Protein AF-A0A1X0RZ68-F1 (afdb_monomer_lite)

Organism: Rhizopus microsporus (NCBI:txid58291)

pLDDT: mean 70.02, std 16.94, range [33.97, 93.88]

Radius of gyration: 28.54 Å; chains: 1; bounding box: 60×45×71 Å

Structure (mmCIF, N/CA/C/O backbone):
data_AF-A0A1X0RZ68-F1
#
_entry.id   AF-A0A1X0RZ68-F1
#
loop_
_atom_site.group_PDB
_atom_site.id
_atom_site.type_symbol
_atom_site.label_atom_id
_atom_site.label_alt_id
_atom_site.label_comp_id
_atom_site.label_asym_id
_atom_site.label_entity_id
_atom_site.label_seq_id
_atom_site.pdbx_PDB_ins_code
_atom_site.Cartn_x
_atom_site.Cartn_y
_atom_site.Cartn_z
_atom_site.occupancy
_atom_site.B_iso_or_equiv
_atom_site.auth_seq_id
_atom_site.auth_comp_id
_atom_site.auth_asym_id
_atom_site.auth_atom_id
_atom_site.pdbx_PDB_model_num
ATOM 1 N N . MET A 1 1 ? -2.485 -10.987 -18.898 1.00 49.09 1 MET A N 1
ATOM 2 C CA . MET A 1 1 ? -2.357 -10.105 -20.076 1.00 49.09 1 MET A CA 1
ATOM 3 C C . MET A 1 1 ? -0.993 -9.450 -19.989 1.00 49.09 1 MET A C 1
ATOM 5 O O . MET A 1 1 ? -0.744 -8.767 -19.007 1.00 49.09 1 MET A O 1
ATOM 9 N N . SER A 1 2 ? -0.094 -9.751 -20.923 1.00 66.06 2 SER A N 1
ATOM 10 C CA . SER A 1 2 ? 1.248 -9.164 -21.013 1.00 66.06 2 SER A CA 1
ATOM 11 C C . SER A 1 2 ? 1.267 -8.207 -22.200 1.00 66.06 2 SER A C 1
ATOM 13 O O . SER A 1 2 ? 0.959 -8.635 -23.306 1.00 66.06 2 SER A O 1
ATOM 15 N N . MET A 1 3 ? 1.594 -6.938 -21.972 1.00 73.88 3 MET A N 1
ATOM 16 C CA . MET A 1 3 ? 1.733 -5.940 -23.034 1.00 73.88 3 MET A CA 1
ATOM 17 C C . MET A 1 3 ? 3.225 -5.812 -23.356 1.00 73.88 3 MET A C 1
ATOM 19 O O . MET A 1 3 ? 4.015 -5.521 -22.456 1.00 73.88 3 MET A O 1
ATOM 23 N N . GLN A 1 4 ? 3.619 -6.113 -24.593 1.00 81.19 4 GLN A N 1
ATOM 24 C CA . GLN A 1 4 ? 5.015 -6.121 -25.032 1.00 81.19 4 GLN A CA 1
ATOM 25 C C . GLN A 1 4 ? 5.180 -5.152 -26.202 1.00 81.19 4 GLN A C 1
ATOM 27 O O . GLN A 1 4 ? 4.423 -5.215 -27.166 1.00 81.19 4 GLN A O 1
ATOM 32 N N . PHE A 1 5 ? 6.166 -4.262 -26.095 1.00 86.25 5 PHE A N 1
ATOM 33 C CA . PHE A 1 5 ? 6.487 -3.275 -27.119 1.00 86.25 5 PHE A CA 1
ATOM 34 C C . PHE A 1 5 ? 7.840 -3.587 -27.761 1.00 86.25 5 PHE A C 1
ATOM 36 O O . PHE A 1 5 ? 8.752 -4.096 -27.102 1.00 86.25 5 PHE A O 1
ATOM 43 N N . PHE A 1 6 ? 7.968 -3.259 -29.039 1.00 87.88 6 PHE A N 1
ATOM 44 C CA . PHE A 1 6 ? 9.138 -3.501 -29.870 1.00 87.88 6 PHE A CA 1
ATOM 45 C C . PHE A 1 6 ? 9.565 -2.205 -30.546 1.00 87.88 6 PHE A C 1
ATOM 47 O O . PHE A 1 6 ? 8.741 -1.339 -30.812 1.00 87.88 6 PHE A O 1
ATOM 54 N N . TYR A 1 7 ? 10.852 -2.086 -30.853 1.00 85.62 7 TYR A N 1
ATOM 55 C CA . TYR A 1 7 ? 11.325 -1.016 -31.719 1.00 85.62 7 TYR A CA 1
ATOM 56 C C . TYR A 1 7 ? 11.129 -1.440 -33.169 1.00 85.62 7 TYR A C 1
ATOM 58 O O . TYR A 1 7 ? 11.645 -2.485 -33.584 1.00 85.62 7 TYR A O 1
ATOM 66 N N . ASP A 1 8 ? 10.407 -0.637 -33.943 1.00 79.50 8 ASP A N 1
ATOM 67 C CA . ASP A 1 8 ? 10.471 -0.743 -35.387 1.00 79.50 8 ASP A CA 1
ATOM 68 C C . ASP A 1 8 ? 11.904 -0.396 -35.841 1.00 79.50 8 ASP A C 1
ATOM 70 O O . ASP A 1 8 ? 12.671 0.287 -35.154 1.00 79.50 8 ASP A O 1
ATOM 74 N N . GLY A 1 9 ? 12.326 -0.898 -37.001 1.00 79.62 9 GLY A N 1
ATOM 75 C CA . GLY A 1 9 ? 13.672 -0.631 -37.528 1.00 79.62 9 GLY A CA 1
ATOM 76 C C . GLY A 1 9 ? 13.948 0.849 -37.846 1.00 79.62 9 GLY A C 1
ATOM 77 O O . GLY A 1 9 ? 15.012 1.159 -38.379 1.00 79.62 9 GLY A O 1
ATOM 78 N N . GLN A 1 10 ? 12.995 1.742 -37.567 1.00 82.62 10 GLN A N 1
ATOM 79 C CA . GLN A 1 10 ? 13.050 3.186 -37.769 1.00 82.62 10 GLN A CA 1
ATOM 80 C C . GLN A 1 10 ? 13.166 3.946 -36.432 1.00 82.62 10 GLN A C 1
ATOM 82 O O . GLN A 1 10 ? 13.433 5.146 -36.450 1.00 82.62 10 GLN A O 1
ATOM 87 N N . GLY A 1 11 ? 13.075 3.248 -35.293 1.00 80.81 11 GLY A N 1
ATOM 88 C CA . GLY A 1 11 ? 13.259 3.791 -33.948 1.00 80.81 11 GLY A CA 1
ATOM 89 C C . GLY A 1 11 ? 11.966 4.100 -33.186 1.00 80.81 11 GLY A C 1
ATOM 90 O O . GLY A 1 11 ? 12.060 4.581 -32.056 1.00 80.81 11 GLY A O 1
ATOM 91 N N . HIS A 1 12 ? 10.790 3.816 -33.746 1.00 83.94 12 HIS A N 1
ATOM 92 C CA . HIS A 1 12 ? 9.503 3.975 -33.064 1.00 83.94 12 HIS A CA 1
ATOM 93 C C . HIS A 1 12 ? 9.198 2.750 -32.206 1.00 83.94 12 HIS A C 1
ATOM 95 O O . HIS A 1 12 ? 9.497 1.617 -32.580 1.00 83.94 12 HIS A O 1
ATOM 101 N N . VAL A 1 13 ? 8.599 2.972 -31.039 1.00 84.81 13 VAL A N 1
ATOM 102 C CA . VAL A 1 13 ? 8.138 1.892 -30.163 1.00 84.81 13 VAL A CA 1
ATOM 103 C C . VAL A 1 13 ? 6.713 1.533 -30.570 1.00 84.81 13 VAL A C 1
ATOM 105 O O . VAL A 1 13 ? 5.861 2.409 -30.602 1.00 84.81 13 VAL A O 1
ATOM 108 N N . VAL A 1 14 ? 6.444 0.265 -30.873 1.00 88.75 14 VAL A N 1
ATOM 109 C CA . VAL A 1 14 ? 5.135 -0.232 -31.326 1.00 88.75 14 VAL A CA 1
ATOM 110 C C . VAL A 1 14 ? 4.758 -1.531 -30.614 1.00 88.75 14 VAL A C 1
ATOM 112 O O . VAL A 1 14 ? 5.632 -2.286 -30.187 1.00 88.75 14 VAL A O 1
ATOM 115 N N . ASP A 1 15 ? 3.465 -1.802 -30.454 1.00 87.12 15 ASP A N 1
ATOM 116 C CA . ASP A 1 15 ? 2.969 -3.082 -29.933 1.00 87.12 15 ASP A CA 1
ATOM 117 C C . ASP A 1 15 ? 2.944 -4.197 -31.005 1.00 87.12 15 ASP A C 1
ATOM 119 O O . ASP A 1 15 ? 3.391 -4.013 -32.141 1.00 87.12 15 ASP A O 1
ATOM 123 N N . GLU A 1 16 ? 2.429 -5.383 -30.655 1.00 85.69 16 GLU A N 1
ATOM 124 C CA . GLU A 1 16 ? 2.299 -6.520 -31.587 1.00 85.69 16 GLU A CA 1
ATOM 125 C C . GLU A 1 16 ? 1.396 -6.225 -32.800 1.00 85.69 16 GLU A C 1
ATOM 127 O O . GLU A 1 16 ? 1.517 -6.865 -33.848 1.00 85.69 16 GLU A O 1
ATOM 132 N N . ASN A 1 17 ? 0.506 -5.241 -32.673 1.00 85.75 17 ASN A N 1
ATOM 133 C CA . ASN A 1 17 ? -0.405 -4.776 -33.707 1.00 85.75 17 ASN A CA 1
ATOM 134 C C . ASN A 1 17 ? 0.172 -3.593 -34.506 1.00 85.75 17 ASN A C 1
ATOM 136 O O . ASN A 1 17 ? -0.497 -3.107 -35.421 1.00 85.75 17 ASN A O 1
ATOM 140 N N . GLY A 1 18 ? 1.396 -3.149 -34.200 1.00 82.06 18 GLY A N 1
ATOM 141 C CA . GLY A 1 18 ? 2.036 -2.000 -34.841 1.00 82.06 18 GLY A CA 1
ATOM 142 C C . GLY A 1 18 ? 1.491 -0.653 -34.363 1.00 82.06 18 GLY A C 1
ATOM 143 O O . GLY A 1 18 ? 1.671 0.350 -35.051 1.00 82.06 18 GLY A O 1
ATOM 144 N N . VAL A 1 19 ? 0.792 -0.625 -33.227 1.00 83.94 19 VAL A N 1
ATOM 145 C CA . VAL A 1 19 ? 0.231 0.593 -32.643 1.00 83.94 19 VAL A CA 1
ATOM 146 C C . VAL A 1 19 ? 1.264 1.209 -31.708 1.00 83.94 19 VAL A C 1
ATOM 148 O O . VAL A 1 19 ? 1.821 0.538 -30.837 1.00 83.94 19 VAL A O 1
ATOM 151 N N . GLU A 1 20 ? 1.531 2.497 -31.898 1.00 83.81 20 GLU A N 1
ATOM 152 C CA . GLU A 1 20 ? 2.402 3.255 -31.005 1.00 83.81 20 GLU A CA 1
ATOM 153 C C . GLU A 1 20 ? 1.758 3.390 -29.613 1.00 83.81 20 GLU A C 1
ATOM 155 O O . GLU A 1 20 ? 0.537 3.557 -29.500 1.00 83.81 20 GLU A O 1
ATOM 160 N N . PRO A 1 21 ? 2.547 3.302 -28.529 1.00 83.69 21 PRO A N 1
ATOM 161 C CA . PRO A 1 21 ? 2.040 3.495 -27.183 1.00 83.69 21 PRO A CA 1
ATOM 162 C C . PRO A 1 21 ? 1.501 4.917 -27.022 1.00 83.69 21 PRO A C 1
ATOM 164 O O . PRO A 1 21 ? 1.991 5.865 -27.628 1.00 83.69 21 PRO A O 1
ATOM 167 N N . MET A 1 22 ? 0.499 5.072 -26.160 1.00 82.25 22 MET A N 1
ATOM 168 C CA . MET A 1 22 ? -0.047 6.391 -25.859 1.00 82.25 22 MET A CA 1
ATOM 169 C C . MET A 1 22 ? 0.994 7.248 -25.130 1.00 82.25 22 MET A C 1
ATOM 171 O O . MET A 1 22 ? 1.620 6.779 -24.176 1.00 82.25 22 MET A O 1
ATOM 175 N N . ASP A 1 23 ? 1.139 8.504 -25.553 1.00 78.88 23 ASP A N 1
ATOM 176 C CA . ASP A 1 23 ? 2.033 9.461 -24.906 1.00 78.88 23 ASP A CA 1
ATOM 177 C C . ASP A 1 23 ? 1.661 9.647 -23.430 1.00 78.88 23 ASP A C 1
ATOM 179 O O . ASP A 1 23 ? 0.511 9.929 -23.075 1.00 78.88 23 ASP A O 1
ATOM 183 N N . LEU A 1 24 ? 2.654 9.503 -22.550 1.00 75.62 24 LEU A N 1
ATOM 184 C CA . LEU A 1 24 ? 2.498 9.808 -21.135 1.00 75.62 24 LEU A CA 1
ATOM 185 C C . LEU A 1 24 ? 2.539 11.328 -20.954 1.00 75.62 24 LEU A C 1
ATOM 187 O O . LEU A 1 24 ? 3.611 11.925 -20.860 1.00 75.62 24 LEU A O 1
ATOM 191 N N . VAL A 1 25 ? 1.368 11.954 -20.880 1.00 79.31 25 VAL A N 1
ATOM 192 C CA . VAL A 1 25 ? 1.262 13.354 -20.464 1.00 79.31 25 VAL A CA 1
ATOM 193 C C . VAL A 1 25 ? 1.412 13.399 -18.946 1.00 79.31 25 VAL A C 1
ATOM 195 O O . VAL A 1 25 ? 0.560 12.901 -18.211 1.00 79.31 25 VAL A O 1
ATOM 198 N N . VAL A 1 26 ? 2.528 13.953 -18.476 1.00 77.00 26 VAL A N 1
ATOM 199 C CA . VAL A 1 26 ? 2.704 14.264 -17.056 1.00 77.00 26 VAL A CA 1
ATOM 200 C C . VAL A 1 26 ? 1.807 15.453 -16.745 1.00 77.00 26 VAL A C 1
ATOM 202 O O . VAL A 1 26 ? 1.890 16.479 -17.413 1.00 77.00 26 VAL A O 1
ATOM 205 N N . ASP A 1 27 ? 0.942 15.299 -15.748 1.00 77.62 27 ASP A N 1
ATOM 206 C CA . ASP A 1 27 ? 0.156 16.411 -15.236 1.00 77.62 27 ASP A CA 1
ATOM 207 C C . ASP A 1 27 ? 1.103 17.419 -14.566 1.00 77.62 27 ASP A C 1
ATOM 209 O O . ASP A 1 27 ? 1.727 17.127 -13.543 1.00 77.62 27 ASP A O 1
ATOM 213 N N . GLU A 1 28 ? 1.277 18.579 -15.201 1.00 71.38 28 GLU A N 1
ATOM 214 C CA . GLU A 1 28 ? 2.073 19.692 -14.675 1.00 71.38 28 GLU A CA 1
ATOM 215 C C . GLU A 1 28 ? 1.315 20.468 -13.584 1.00 71.38 28 GLU A C 1
ATOM 217 O O . GLU A 1 28 ? 1.880 21.375 -12.961 1.00 71.38 28 GLU A O 1
ATOM 222 N N . GLU A 1 29 ? 0.041 20.138 -13.334 1.00 75.06 29 GLU A N 1
ATOM 223 C CA . GLU A 1 29 ? -0.758 20.767 -12.294 1.00 75.06 29 GLU A CA 1
ATOM 224 C C . GLU A 1 29 ? -0.217 20.359 -10.911 1.00 75.06 29 GLU A C 1
ATOM 226 O O . GLU A 1 29 ? -0.350 19.232 -10.429 1.00 75.06 29 GLU A O 1
ATOM 231 N N . LEU A 1 30 ? 0.473 21.303 -10.264 1.00 67.25 30 LEU A N 1
ATOM 232 C CA . LEU A 1 30 ? 1.073 21.134 -8.944 1.00 67.25 30 LEU A CA 1
ATOM 233 C C . LEU A 1 30 ? -0.020 21.068 -7.868 1.00 67.25 30 LEU A C 1
ATOM 235 O O . LEU A 1 30 ? -0.243 22.032 -7.132 1.00 67.25 30 LEU A O 1
ATOM 239 N N . PHE A 1 31 ? -0.691 19.926 -7.730 1.00 70.19 31 PHE A N 1
ATOM 240 C CA . PHE A 1 31 ? -1.488 19.651 -6.538 1.00 70.19 31 PHE A CA 1
ATOM 241 C C . PHE A 1 31 ? -0.540 19.521 -5.343 1.00 70.19 31 PHE A C 1
ATOM 243 O O . PHE A 1 31 ? 0.051 18.468 -5.091 1.00 70.19 31 PHE A O 1
ATOM 250 N N . ALA A 1 32 ? -0.362 20.618 -4.607 1.00 73.50 32 ALA A N 1
ATOM 251 C CA . ALA A 1 32 ? 0.393 20.614 -3.366 1.00 73.50 32 ALA A CA 1
ATOM 252 C C . ALA A 1 32 ? -0.308 19.679 -2.370 1.00 73.50 32 ALA A C 1
ATOM 254 O O . ALA A 1 32 ? -1.387 19.978 -1.859 1.00 73.50 32 ALA A O 1
ATOM 255 N N . ILE A 1 33 ? 0.297 18.520 -2.104 1.00 71.75 33 ILE A N 1
ATOM 256 C CA . ILE A 1 33 ? -0.180 17.612 -1.063 1.00 71.75 33 ILE A CA 1
ATOM 257 C C . ILE A 1 33 ? 0.158 18.257 0.283 1.00 71.75 33 ILE A C 1
ATOM 259 O O . ILE A 1 33 ? 1.283 18.161 0.777 1.00 71.75 33 ILE A O 1
ATOM 263 N N . GLU A 1 34 ? -0.814 18.944 0.875 1.00 77.31 34 GLU A N 1
ATOM 264 C CA . GLU A 1 34 ? -0.670 19.510 2.211 1.00 77.31 34 GLU A CA 1
ATOM 265 C C . GLU A 1 34 ? -0.778 18.412 3.277 1.00 77.31 34 GLU A C 1
ATOM 267 O O . GLU A 1 34 ? -1.692 17.583 3.286 1.00 77.31 34 GLU A O 1
ATOM 272 N N . THR A 1 35 ? 0.165 18.402 4.220 1.00 80.25 35 THR A N 1
ATOM 273 C CA . THR A 1 35 ? 0.097 17.505 5.378 1.00 80.25 35 THR A CA 1
ATOM 274 C C . THR A 1 35 ? -0.854 18.098 6.416 1.00 80.25 35 THR A C 1
ATOM 276 O O . THR A 1 35 ? -0.500 19.040 7.117 1.00 80.25 35 THR A O 1
ATOM 279 N N . ILE A 1 36 ? -2.053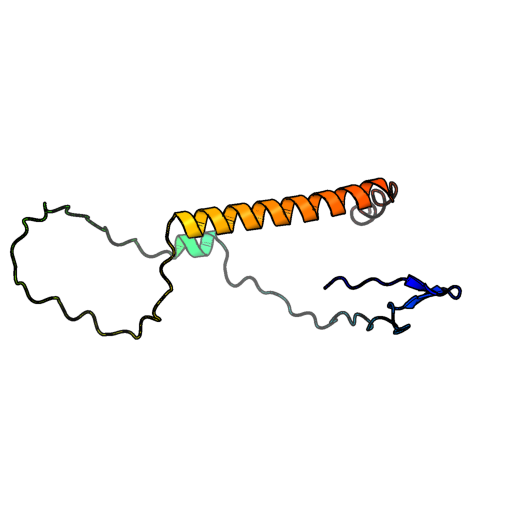 17.525 6.537 1.00 79.88 36 ILE A N 1
ATOM 280 C CA . ILE A 1 36 ? -3.124 18.022 7.423 1.00 79.88 36 ILE A CA 1
ATOM 281 C C . ILE A 1 36 ? -2.758 17.885 8.918 1.00 79.88 36 ILE A C 1
ATOM 283 O O . ILE A 1 36 ? -3.193 18.688 9.740 1.00 79.88 36 ILE A O 1
ATOM 287 N N . SER A 1 37 ? -1.962 16.875 9.300 1.00 83.00 37 SER A N 1
ATOM 288 C CA . SER A 1 37 ? -1.422 16.739 10.665 1.00 83.00 37 SER A CA 1
ATOM 289 C C . SER A 1 37 ? -0.237 15.773 10.740 1.00 83.00 37 SER A C 1
ATOM 291 O O . SER A 1 37 ? -0.110 14.858 9.924 1.00 83.00 37 SER A O 1
ATOM 293 N N . SER A 1 38 ? 0.623 15.948 11.745 1.00 87.69 38 SER A N 1
ATOM 294 C CA . SER A 1 38 ? 1.725 15.023 12.028 1.00 87.69 38 SER A CA 1
ATOM 295 C C . SER A 1 38 ? 1.309 13.884 12.971 1.00 87.69 38 SER A C 1
ATOM 297 O O . SER A 1 38 ? 0.364 13.991 13.758 1.00 87.69 38 SER A O 1
ATOM 299 N N . ARG A 1 39 ? 2.079 12.785 12.968 1.00 88.75 39 ARG A N 1
ATOM 300 C CA . ARG A 1 39 ? 1.883 11.654 13.897 1.00 88.75 39 ARG A CA 1
ATOM 301 C C . ARG A 1 39 ? 1.869 12.098 15.364 1.00 88.75 39 ARG A C 1
ATOM 303 O O . ARG A 1 39 ? 1.109 11.551 16.157 1.00 88.75 39 ARG A O 1
ATOM 310 N N . THR A 1 40 ? 2.700 13.073 15.728 1.00 89.81 40 THR A N 1
ATOM 311 C CA . THR A 1 40 ? 2.775 13.600 17.096 1.00 89.81 40 THR A CA 1
ATOM 312 C C . THR A 1 40 ? 1.528 14.401 17.461 1.00 89.81 40 THR A C 1
ATOM 314 O O . THR A 1 40 ? 0.989 14.199 18.547 1.00 89.81 40 THR A O 1
ATOM 317 N N . GLN A 1 41 ? 1.013 15.232 16.549 1.00 89.00 41 GLN A N 1
ATOM 318 C CA . GLN A 1 41 ? -0.248 15.958 16.744 1.00 89.00 41 GLN A CA 1
ATOM 319 C C . GLN A 1 41 ? -1.439 15.009 16.916 1.00 89.00 41 GLN A C 1
ATOM 321 O O . GLN A 1 41 ? -2.277 15.227 17.788 1.00 89.00 41 GLN A O 1
ATOM 326 N N . PHE A 1 42 ? -1.491 13.921 16.143 1.00 87.38 42 PHE A N 1
ATOM 327 C CA . PHE A 1 42 ? -2.529 12.900 16.297 1.00 87.38 42 PHE A CA 1
ATOM 328 C C . PHE A 1 42 ? -2.495 12.239 17.684 1.00 87.38 42 PHE A C 1
ATOM 330 O O . PHE A 1 42 ? -3.535 12.068 18.315 1.00 87.38 42 PHE A O 1
ATOM 337 N N . LEU A 1 43 ? -1.304 11.891 18.181 1.00 87.75 43 LEU A N 1
ATOM 338 C CA . LEU A 1 43 ? -1.157 11.238 19.486 1.00 87.75 43 LEU A CA 1
ATOM 339 C C . LEU A 1 43 ? -1.483 12.171 20.659 1.00 87.75 43 LEU A C 1
ATOM 341 O O . LEU A 1 43 ? -2.056 11.711 21.641 1.00 87.75 43 LEU A O 1
ATOM 345 N N . MET A 1 44 ? -1.162 13.463 20.549 1.00 88.12 44 MET A N 1
ATOM 346 C CA . MET A 1 44 ? -1.505 14.473 21.562 1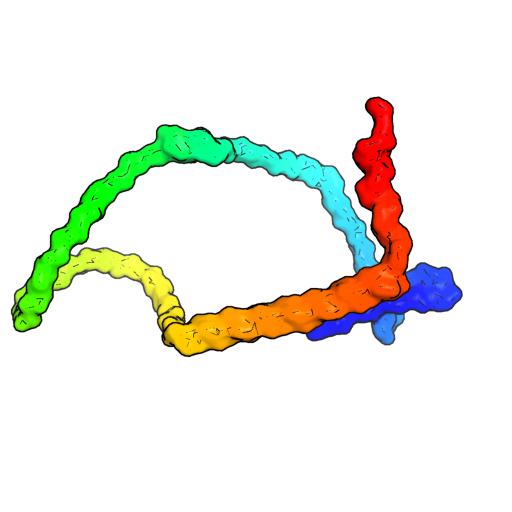.00 88.12 44 MET A CA 1
ATOM 347 C C . MET A 1 44 ? -3.022 14.667 21.698 1.00 88.12 44 MET A C 1
ATOM 349 O O . MET A 1 44 ? -3.518 14.876 22.800 1.00 88.12 44 MET A O 1
ATOM 353 N N . ASN A 1 45 ? -3.757 14.562 20.588 1.00 86.06 45 ASN A N 1
ATOM 354 C CA . ASN A 1 45 ? -5.210 14.742 20.551 1.00 86.06 45 ASN A CA 1
ATOM 355 C C . ASN A 1 45 ? -5.992 13.430 20.725 1.00 86.06 45 ASN A C 1
ATOM 357 O O . ASN A 1 45 ? -7.217 13.422 20.587 1.00 86.06 45 ASN A O 1
ATOM 361 N N . LYS A 1 46 ? -5.311 12.309 20.993 1.00 86.19 46 LYS A N 1
ATOM 362 C CA . LYS A 1 46 ? -5.966 11.008 21.130 1.00 86.19 46 LYS A CA 1
ATOM 363 C C . LYS A 1 46 ? -6.809 10.990 22.417 1.00 86.19 46 LYS A C 1
ATOM 365 O O . LYS A 1 46 ? -6.243 11.134 23.502 1.00 86.19 46 LYS A O 1
ATOM 370 N N . PRO A 1 47 ? -8.138 10.783 22.339 1.00 85.50 47 PRO A N 1
ATOM 371 C CA . PRO A 1 47 ? -8.958 10.642 23.535 1.00 85.50 47 PRO A CA 1
ATOM 372 C C . PRO A 1 47 ? -8.543 9.387 24.325 1.00 85.50 47 PRO A C 1
ATOM 374 O O . PRO A 1 47 ? -8.081 8.414 23.718 1.00 85.50 47 PRO A O 1
ATOM 377 N N . PRO A 1 48 ? -8.719 9.372 25.660 1.00 83.94 48 PRO A N 1
ATOM 378 C CA . PRO A 1 48 ? -8.426 8.199 26.473 1.00 83.94 48 PRO A CA 1
ATOM 379 C C . PRO A 1 48 ? -9.210 6.987 25.965 1.00 83.94 48 PRO A C 1
ATOM 381 O O . PRO A 1 48 ? -10.427 7.062 25.773 1.00 83.94 48 PRO A O 1
ATOM 384 N N . GLU A 1 49 ? -8.521 5.867 25.753 1.00 80.44 49 GLU A N 1
ATOM 385 C CA . GLU A 1 49 ? -9.200 4.603 25.480 1.00 80.44 49 GLU A CA 1
ATOM 386 C C . GLU A 1 49 ? -10.047 4.246 26.704 1.00 80.44 49 GLU A C 1
ATOM 388 O O . GLU A 1 49 ? -9.568 4.283 27.841 1.00 80.44 49 GLU A O 1
ATOM 393 N N . ARG A 1 50 ? -11.337 3.956 26.491 1.00 79.69 50 ARG A N 1
ATOM 394 C CA . ARG A 1 50 ? -12.204 3.504 27.582 1.00 79.69 50 ARG A CA 1
ATOM 395 C C . ARG A 1 50 ? -11.604 2.219 28.153 1.00 79.69 50 ARG A C 1
ATOM 397 O O . ARG A 1 50 ? -11.227 1.356 27.359 1.00 79.69 50 ARG A O 1
ATOM 404 N N . PRO A 1 51 ? -11.542 2.052 29.484 1.00 70.06 51 PRO A N 1
ATOM 405 C CA . PRO A 1 51 ? -11.099 0.797 30.063 1.00 70.06 51 PRO A CA 1
ATOM 406 C C . PRO A 1 51 ? -12.100 -0.289 29.663 1.00 70.06 51 PRO A C 1
ATOM 408 O O . PRO A 1 51 ? -13.197 -0.385 30.213 1.00 70.06 51 PRO A O 1
ATOM 411 N N . SER A 1 52 ? -11.738 -1.098 28.672 1.00 65.06 52 SER A N 1
ATOM 412 C CA . SER A 1 52 ? -12.395 -2.369 28.423 1.00 65.06 52 SER A CA 1
ATOM 413 C C . SER A 1 52 ? -11.996 -3.275 29.577 1.00 65.06 52 SER A C 1
ATOM 415 O O . SER A 1 52 ? -10.895 -3.813 29.581 1.00 65.06 52 SER A O 1
ATOM 417 N N . ASN A 1 53 ? -12.852 -3.379 30.588 1.00 60.12 53 ASN A N 1
ATOM 418 C CA . ASN A 1 53 ? -12.787 -4.468 31.552 1.00 60.12 53 ASN A CA 1
ATOM 419 C C . ASN A 1 53 ? -13.415 -5.688 30.867 1.00 60.12 53 ASN A C 1
ATOM 421 O O . ASN A 1 53 ? -14.640 -5.709 30.722 1.00 60.12 53 ASN A O 1
ATOM 425 N N . PRO A 1 54 ? -12.648 -6.704 30.434 1.00 54.22 54 PRO A N 1
ATOM 426 C CA . PRO A 1 54 ? -13.242 -7.977 30.096 1.00 54.22 54 PRO A CA 1
ATOM 427 C C . PRO A 1 54 ? -13.448 -8.696 31.427 1.00 54.22 54 PRO A C 1
ATOM 429 O O . PRO A 1 54 ? -12.586 -9.443 31.889 1.00 54.22 54 PRO A O 1
ATOM 432 N N . VAL A 1 55 ? -14.569 -8.430 32.099 1.00 53.19 55 VAL A N 1
ATOM 433 C CA . VAL A 1 55 ? -15.011 -9.340 33.155 1.00 53.19 55 VAL A CA 1
ATOM 434 C C . VAL A 1 55 ? -15.416 -10.622 32.434 1.00 53.19 55 VAL A C 1
ATOM 436 O O . VAL A 1 55 ? -16.507 -10.717 31.880 1.00 53.19 55 VAL A O 1
ATOM 439 N N . ILE A 1 56 ? -14.490 -11.579 32.366 1.00 54.25 56 ILE A N 1
ATOM 440 C CA . ILE A 1 56 ? -14.753 -12.935 31.886 1.00 54.25 56 ILE A CA 1
ATOM 441 C C . ILE A 1 56 ? -15.628 -13.591 32.957 1.00 54.25 56 ILE A C 1
ATOM 443 O O . ILE A 1 56 ? -15.124 -14.155 33.926 1.00 54.25 56 ILE A O 1
ATOM 447 N N . LEU A 1 57 ? -16.945 -13.448 32.830 1.00 51.97 57 LEU A N 1
ATOM 448 C CA . LEU A 1 57 ? -17.887 -14.257 33.593 1.00 51.97 57 LEU A CA 1
ATOM 449 C C . LEU A 1 57 ? -17.933 -15.644 32.939 1.00 51.97 57 LEU A C 1
ATOM 451 O O . LEU A 1 57 ? -18.080 -15.718 31.715 1.00 51.97 57 LEU A O 1
ATOM 455 N N . PRO A 1 58 ? -17.768 -16.741 33.701 1.00 44.78 58 PRO A N 1
ATOM 456 C CA . PRO A 1 58 ? -17.923 -18.074 33.145 1.00 44.78 58 PRO A CA 1
ATOM 457 C C . PRO A 1 58 ? -19.354 -18.201 32.622 1.00 44.78 58 PRO A C 1
ATOM 459 O O . PRO A 1 58 ? -20.314 -17.981 33.356 1.00 44.78 58 PRO A O 1
ATOM 462 N N . VAL A 1 59 ? -19.471 -18.510 31.333 1.00 43.97 59 VAL A N 1
ATOM 463 C CA . VAL A 1 59 ? -20.740 -18.765 30.655 1.00 43.97 59 VAL A CA 1
ATOM 464 C C . VAL A 1 59 ? -21.329 -20.037 31.257 1.00 43.97 59 VAL A C 1
ATOM 466 O O . VAL A 1 59 ? -20.939 -21.144 30.888 1.00 43.97 59 VAL A O 1
ATOM 469 N N . THR A 1 60 ? -22.232 -19.887 32.222 1.00 40.75 60 THR A N 1
ATOM 470 C CA . THR A 1 60 ? -23.204 -20.932 32.535 1.00 40.75 60 THR A CA 1
ATOM 471 C C . THR A 1 60 ? -24.289 -20.867 31.473 1.00 40.75 60 THR A C 1
ATOM 473 O O . THR A 1 60 ? -24.970 -19.855 31.308 1.00 40.75 60 THR A O 1
ATOM 476 N N . ASP A 1 61 ? -24.351 -21.947 30.706 1.00 50.88 61 ASP A N 1
ATOM 477 C CA . ASP A 1 61 ? -25.365 -22.270 29.716 1.00 50.88 61 ASP A CA 1
ATOM 478 C C . ASP A 1 61 ? -26.744 -22.339 30.377 1.00 50.88 61 ASP A C 1
ATOM 480 O O . ASP A 1 61 ? -27.119 -23.362 30.942 1.00 50.88 61 ASP A O 1
ATOM 484 N N . GLU A 1 62 ? -27.508 -21.247 30.340 1.00 45.34 62 GLU A N 1
ATOM 485 C CA . GLU A 1 62 ? -28.938 -21.326 30.611 1.00 45.34 62 GLU A CA 1
ATOM 486 C C . GLU A 1 62 ? -29.721 -20.214 29.900 1.00 45.34 62 GLU A C 1
ATOM 488 O O . GLU A 1 62 ? -29.699 -19.043 30.264 1.00 45.34 62 GLU A O 1
ATOM 493 N N . ARG A 1 63 ? -30.396 -20.648 28.829 1.00 48.66 63 ARG A N 1
ATOM 494 C CA . ARG A 1 63 ? -31.612 -20.118 28.188 1.00 48.66 63 ARG A CA 1
ATOM 495 C C . ARG A 1 63 ? -32.227 -18.835 28.782 1.00 48.66 63 ARG A C 1
ATOM 497 O O . ARG A 1 63 ? -32.674 -18.820 29.921 1.00 48.66 63 ARG A O 1
ATOM 504 N N . ASN A 1 64 ? -32.487 -17.894 27.868 1.00 50.47 64 ASN A N 1
ATOM 505 C CA . ASN A 1 64 ? -33.345 -16.706 27.977 1.00 50.47 64 ASN A CA 1
ATOM 506 C C . ASN A 1 64 ? -32.819 -15.549 28.837 1.00 50.47 64 ASN A C 1
ATOM 508 O O . ASN A 1 64 ? -33.146 -15.426 30.013 1.00 50.47 64 ASN A O 1
ATOM 512 N N . SER A 1 65 ? -32.186 -14.581 28.176 1.00 47.12 65 SER A N 1
ATOM 513 C CA . SER A 1 65 ? -32.316 -13.176 28.561 1.00 47.12 65 SER A CA 1
ATOM 514 C C . SER A 1 65 ? -32.209 -12.304 27.317 1.00 47.12 65 SER A C 1
ATOM 516 O O . SER A 1 65 ? -31.216 -12.370 26.599 1.00 47.12 65 SER A O 1
ATOM 518 N N . GLU A 1 66 ? -33.285 -11.566 27.079 1.00 56.72 66 GLU A N 1
ATOM 519 C CA . GLU A 1 66 ? -33.535 -10.569 26.040 1.00 56.72 66 GLU A CA 1
ATOM 520 C C . GLU A 1 66 ? -32.252 -9.890 25.544 1.00 56.72 66 GLU A C 1
ATOM 522 O O . GLU A 1 66 ? -31.638 -9.073 26.231 1.00 56.72 66 GLU A O 1
ATOM 527 N N . ASP A 1 67 ? -31.848 -10.295 24.341 1.00 50.12 67 ASP A N 1
ATOM 528 C CA . ASP A 1 67 ? -30.733 -9.733 23.595 1.00 50.12 67 ASP A CA 1
ATOM 529 C C . ASP A 1 67 ? -31.036 -8.249 23.379 1.00 50.12 67 ASP A C 1
ATOM 531 O O . ASP A 1 67 ? -32.058 -7.889 22.787 1.00 50.12 67 ASP A O 1
ATOM 535 N N . VAL A 1 68 ? -30.200 -7.381 23.948 1.00 55.66 68 VAL A N 1
ATOM 536 C CA . VAL A 1 68 ? -30.314 -5.937 23.758 1.00 55.66 68 VAL A CA 1
ATOM 537 C C . VAL A 1 68 ? -30.232 -5.696 22.259 1.00 55.66 68 VAL A C 1
ATOM 539 O O . VAL A 1 68 ? -29.198 -5.979 21.654 1.00 55.66 68 VAL A O 1
ATOM 542 N N . ASP A 1 69 ? -31.334 -5.199 21.691 1.00 55.53 69 ASP A N 1
ATOM 543 C CA . ASP A 1 69 ? -31.475 -4.820 20.288 1.00 55.53 69 ASP A CA 1
ATOM 544 C C . ASP A 1 69 ? -30.360 -3.830 19.943 1.00 55.53 69 ASP A C 1
ATOM 546 O O . ASP A 1 69 ? -30.444 -2.619 20.162 1.00 55.53 69 ASP A O 1
ATOM 550 N N . THR A 1 70 ? -29.238 -4.382 19.483 1.00 58.06 70 THR A N 1
ATOM 551 C CA . THR A 1 70 ? -28.171 -3.616 18.874 1.00 58.06 70 THR A CA 1
ATOM 552 C C . THR A 1 70 ? -28.738 -3.222 17.538 1.00 58.06 70 THR A C 1
ATOM 554 O O . THR A 1 70 ? -28.695 -4.013 16.596 1.00 58.06 70 THR A O 1
ATOM 557 N N . GLU A 1 71 ? -29.307 -2.015 17.526 1.00 53.78 71 GLU A N 1
ATOM 558 C CA . GLU A 1 71 ? -29.803 -1.283 16.372 1.00 53.78 71 GLU A CA 1
ATOM 559 C C . GLU A 1 71 ? -29.220 -1.875 15.092 1.00 53.78 71 GLU A C 1
ATOM 561 O O . GLU A 1 71 ? -27.998 -1.838 14.884 1.00 53.78 71 GLU A O 1
ATOM 566 N N . GLN A 1 72 ? -30.101 -2.494 14.299 1.00 55.34 72 GLN A N 1
ATOM 567 C CA . GLN A 1 72 ? -29.827 -3.116 13.007 1.00 55.34 72 GLN A CA 1
ATOM 568 C C . GLN A 1 72 ? -29.209 -2.093 12.049 1.00 55.34 72 GLN A C 1
ATOM 570 O O . GLN A 1 72 ? -29.815 -1.599 11.102 1.00 55.34 72 GLN A O 1
ATOM 575 N N . CYS A 1 73 ? -27.946 -1.771 12.280 1.00 54.62 73 CYS A N 1
ATOM 576 C CA . CYS A 1 73 ? -27.084 -1.218 11.276 1.00 54.62 73 CYS A CA 1
ATOM 577 C C . CYS A 1 73 ? -27.012 -2.278 10.181 1.00 54.62 73 CYS A C 1
ATOM 579 O O . CYS A 1 73 ? -26.775 -3.455 10.457 1.00 54.62 73 CYS A O 1
ATOM 581 N N . ASN A 1 74 ? -27.258 -1.854 8.941 1.00 64.25 74 ASN A N 1
ATOM 582 C CA . ASN A 1 74 ? -27.076 -2.646 7.730 1.00 64.25 74 ASN A CA 1
ATOM 583 C C . ASN A 1 74 ? -25.602 -3.081 7.621 1.00 64.25 74 ASN A C 1
ATOM 585 O O . ASN A 1 74 ? -24.824 -2.532 6.838 1.00 64.25 74 ASN A O 1
ATOM 589 N N . LYS A 1 75 ? -25.182 -4.035 8.454 1.00 69.00 75 LYS A N 1
ATOM 590 C CA . LYS A 1 75 ? -23.876 -4.670 8.392 1.00 69.00 75 LYS A CA 1
ATOM 591 C C . LYS A 1 75 ? -23.883 -5.438 7.086 1.00 69.00 75 LYS A C 1
ATOM 593 O O . LYS A 1 75 ? -24.641 -6.391 6.919 1.00 69.00 75 LYS A O 1
ATOM 598 N N . ARG A 1 76 ? -23.066 -4.985 6.136 1.00 72.88 76 ARG A N 1
ATOM 599 C CA . ARG A 1 76 ? -22.785 -5.761 4.931 1.00 72.88 76 ARG A CA 1
ATOM 600 C C . ARG A 1 76 ? -22.383 -7.157 5.389 1.00 72.88 76 ARG A C 1
ATOM 602 O O . ARG A 1 76 ? -21.519 -7.289 6.255 1.00 72.88 76 ARG A O 1
ATOM 609 N N . VAL A 1 77 ? -23.049 -8.168 4.844 1.00 79.44 77 VAL A N 1
ATOM 610 C CA . VAL A 1 77 ? -22.703 -9.565 5.085 1.00 79.44 77 VAL A CA 1
ATOM 611 C C . VAL A 1 77 ? -21.300 -9.758 4.523 1.00 79.44 77 VAL A C 1
ATOM 613 O O . VAL A 1 77 ? -21.114 -9.854 3.312 1.00 79.44 77 VAL A O 1
ATOM 616 N N . TYR A 1 78 ? -20.295 -9.711 5.393 1.00 78.31 78 TYR A N 1
ATOM 617 C CA . TYR A 1 78 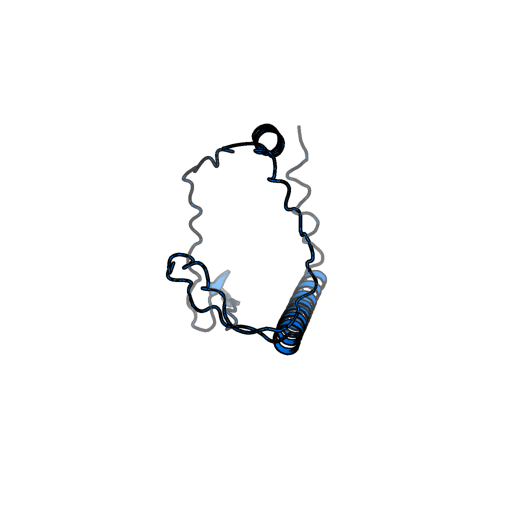? -18.937 -10.050 5.008 1.00 78.31 78 TYR A CA 1
ATOM 618 C C . TYR A 1 78 ? -18.870 -11.556 4.796 1.00 78.31 78 TYR A C 1
ATOM 620 O O . TYR A 1 78 ? -19.385 -12.339 5.595 1.00 78.31 78 TYR A O 1
ATOM 628 N N . THR A 1 79 ? -18.221 -11.962 3.712 1.00 85.44 79 THR A N 1
ATOM 629 C CA . THR A 1 79 ? -17.847 -13.357 3.504 1.00 85.44 79 THR A CA 1
ATOM 630 C C . THR A 1 79 ? -16.887 -13.778 4.609 1.00 85.44 79 THR A C 1
ATOM 632 O O . THR A 1 79 ? -15.804 -13.207 4.751 1.00 85.44 79 THR A O 1
ATOM 635 N N . PHE A 1 80 ? -17.296 -14.768 5.398 1.00 86.00 80 PHE A N 1
ATOM 636 C CA . PHE A 1 80 ? -16.435 -15.406 6.382 1.00 86.00 80 PHE A CA 1
ATOM 637 C C . PHE A 1 80 ? -15.511 -16.389 5.670 1.00 86.00 80 PHE A C 1
ATOM 639 O O . PHE A 1 80 ? -15.978 -17.312 5.009 1.00 86.00 80 PHE A O 1
ATOM 646 N N . TYR A 1 81 ? -14.206 -16.183 5.818 1.00 90.44 81 TYR A N 1
ATOM 647 C CA . TYR A 1 81 ? -13.183 -17.081 5.293 1.00 90.44 81 TYR A CA 1
ATOM 648 C C . TYR A 1 81 ? -12.685 -18.001 6.398 1.00 90.44 81 TYR A C 1
ATOM 650 O O . TYR A 1 81 ? -12.391 -17.535 7.509 1.00 90.44 81 TYR A O 1
ATOM 658 N N . SER A 1 82 ? -12.561 -19.289 6.081 1.00 92.19 82 SER A N 1
ATOM 659 C CA . SER A 1 82 ? -11.907 -20.243 6.972 1.00 92.19 82 SER A CA 1
ATOM 660 C C . SER A 1 82 ? -10.410 -19.928 7.086 1.00 92.19 82 SER A C 1
ATOM 662 O O . SER A 1 82 ? -9.835 -19.223 6.251 1.00 92.19 82 SER A O 1
ATOM 664 N N . ASP A 1 83 ? -9.746 -20.439 8.122 1.00 93.88 83 ASP A N 1
ATOM 665 C CA . ASP A 1 83 ? -8.294 -20.256 8.253 1.00 93.88 83 ASP A CA 1
ATOM 666 C C . ASP A 1 83 ? -7.522 -20.961 7.124 1.00 93.88 83 ASP A C 1
ATOM 668 O O . ASP A 1 83 ? -6.456 -20.503 6.706 1.00 93.88 83 ASP A O 1
ATOM 672 N N . GLU A 1 84 ? -8.104 -22.011 6.545 1.00 93.38 84 GLU A N 1
ATOM 673 C CA . GLU A 1 84 ? -7.586 -22.651 5.339 1.00 93.38 84 GLU A CA 1
ATOM 674 C C . GLU A 1 84 ? -7.656 -21.719 4.116 1.00 93.38 84 GLU A C 1
ATOM 676 O O . GLU A 1 84 ? -6.681 -21.592 3.375 1.00 93.38 84 GLU A O 1
ATOM 681 N N . ASP A 1 85 ? -8.752 -20.980 3.934 1.00 92.19 85 ASP A N 1
ATOM 682 C CA . ASP A 1 85 ? -8.877 -20.026 2.823 1.00 92.19 85 ASP A CA 1
ATOM 683 C C . ASP A 1 85 ? -7.874 -18.875 2.949 1.00 92.19 85 ASP A C 1
ATOM 685 O O . ASP A 1 85 ? -7.253 -18.461 1.967 1.00 92.19 85 ASP A O 1
ATOM 689 N N . LYS A 1 86 ? -7.662 -18.383 4.176 1.00 91.62 86 LYS A N 1
ATOM 690 C CA . LYS A 1 86 ? -6.670 -17.335 4.450 1.00 91.62 86 LYS A CA 1
ATOM 691 C C . LYS A 1 86 ? -5.259 -17.819 4.129 1.00 91.62 86 LYS A C 1
ATOM 693 O O . LYS A 1 86 ? -4.508 -17.114 3.462 1.00 91.62 86 LYS A O 1
ATOM 698 N N . THR A 1 87 ? -4.892 -19.018 4.580 1.00 93.56 87 THR A N 1
ATOM 699 C CA . THR A 1 87 ? -3.551 -19.573 4.325 1.00 93.56 87 THR A CA 1
ATOM 700 C C . THR A 1 87 ? -3.304 -19.811 2.838 1.00 93.56 87 THR A C 1
ATOM 702 O O . THR A 1 87 ? -2.228 -19.459 2.352 1.00 93.56 87 THR A O 1
A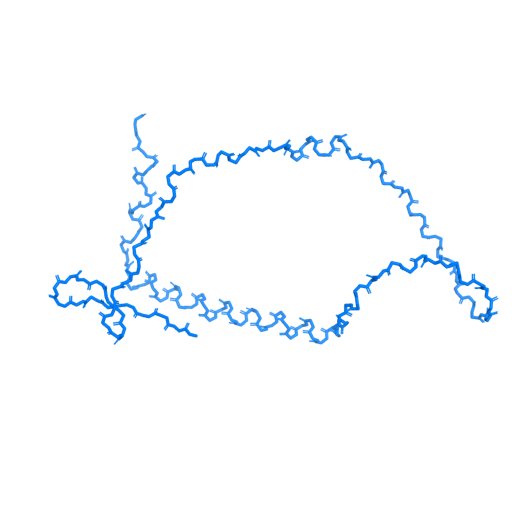TOM 705 N N . ARG A 1 88 ? -4.309 -20.299 2.097 1.00 92.75 88 ARG A N 1
ATOM 706 C CA . ARG A 1 88 ? -4.251 -20.439 0.630 1.00 92.75 88 ARG A CA 1
ATOM 707 C C . ARG A 1 88 ? -4.109 -19.100 -0.090 1.00 92.75 88 ARG A C 1
ATOM 709 O O . ARG A 1 88 ? -3.368 -19.004 -1.063 1.00 92.75 88 ARG A O 1
ATOM 716 N N . PHE A 1 89 ? -4.784 -18.057 0.389 1.00 91.81 89 PHE A N 1
ATOM 717 C CA . PHE A 1 89 ? -4.636 -16.712 -0.164 1.00 91.81 89 PHE A CA 1
ATOM 718 C C . PHE A 1 89 ? -3.204 -16.191 0.005 1.0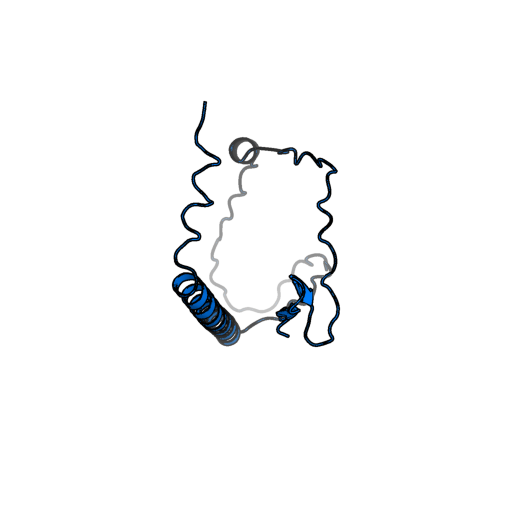0 91.81 89 PHE A C 1
ATOM 720 O O . PHE A 1 89 ? -2.594 -15.722 -0.955 1.00 91.81 89 PHE A O 1
ATOM 727 N N . PHE A 1 90 ? -2.636 -16.317 1.207 1.00 90.44 90 PHE A N 1
ATOM 728 C CA . PHE A 1 90 ? -1.267 -15.872 1.454 1.00 90.44 90 PHE A CA 1
ATOM 729 C C . PHE A 1 90 ? -0.245 -16.680 0.656 1.00 90.44 90 PHE A C 1
ATOM 731 O O . PHE A 1 90 ? 0.640 -16.083 0.048 1.00 90.44 90 PHE A O 1
ATOM 738 N N . SER A 1 91 ? -0.370 -18.009 0.600 1.00 88.31 91 SER A N 1
ATOM 739 C CA . SER A 1 91 ? 0.559 -18.838 -0.178 1.00 88.31 91 SER A CA 1
ATOM 740 C C . SER A 1 91 ? 0.533 -18.487 -1.667 1.00 88.31 91 SER A C 1
ATOM 742 O O . SER A 1 91 ? 1.594 -18.363 -2.277 1.00 88.31 91 SER A O 1
ATOM 744 N N . PHE A 1 92 ? -0.654 -18.242 -2.226 1.00 90.44 92 PHE A N 1
ATOM 745 C CA . PHE A 1 92 ? -0.822 -17.804 -3.610 1.00 90.44 92 PHE A CA 1
ATOM 746 C C . PHE A 1 92 ? -0.147 -16.451 -3.880 1.00 90.44 92 PHE A C 1
ATOM 748 O O . PHE A 1 92 ? 0.606 -16.319 -4.845 1.00 90.44 92 PHE A O 1
ATOM 755 N N . ILE A 1 93 ? -0.350 -15.462 -3.001 1.00 86.81 93 ILE A N 1
ATOM 756 C CA . ILE A 1 93 ? 0.301 -14.146 -3.106 1.00 86.81 93 ILE A CA 1
ATOM 757 C C . ILE A 1 93 ? 1.826 -14.297 -3.062 1.00 86.81 93 ILE A C 1
ATOM 759 O O . ILE A 1 93 ? 2.525 -13.722 -3.893 1.00 86.81 93 ILE A O 1
ATOM 763 N N . PHE A 1 94 ? 2.361 -15.084 -2.123 1.00 86.75 94 PHE A N 1
ATOM 764 C CA . PHE A 1 94 ? 3.807 -15.282 -2.012 1.00 86.75 94 PHE A CA 1
ATOM 765 C C . PHE A 1 94 ? 4.400 -15.964 -3.243 1.00 86.75 94 PHE A C 1
ATOM 767 O O . PHE A 1 94 ? 5.455 -15.544 -3.716 1.00 86.75 94 PHE A O 1
ATOM 774 N N . GLN A 1 95 ? 3.716 -16.965 -3.794 1.00 85.88 95 GLN A N 1
ATOM 775 C CA . GLN A 1 95 ? 4.153 -17.630 -5.016 1.00 85.88 95 GLN A CA 1
ATOM 776 C C . GLN A 1 95 ? 4.179 -16.661 -6.207 1.00 85.88 95 GLN A C 1
ATOM 778 O O . GLN A 1 95 ? 5.197 -16.558 -6.890 1.00 85.88 95 GLN A O 1
ATOM 783 N N . GLN A 1 96 ? 3.111 -15.885 -6.404 1.00 84.25 96 GLN A N 1
ATOM 784 C CA . GLN A 1 96 ? 3.044 -14.907 -7.490 1.00 84.25 96 GLN A CA 1
ATOM 785 C C . GLN A 1 96 ? 4.132 -13.829 -7.365 1.00 84.25 96 GLN A C 1
ATOM 787 O O . GLN A 1 96 ? 4.731 -13.426 -8.362 1.00 84.25 96 GLN A O 1
ATOM 792 N N . MET A 1 97 ? 4.411 -13.372 -6.141 1.00 77.69 97 MET A N 1
ATOM 793 C CA . MET A 1 97 ? 5.456 -12.382 -5.871 1.00 77.69 97 MET A CA 1
ATOM 794 C C . MET A 1 97 ? 6.862 -12.930 -6.136 1.00 77.69 97 MET A C 1
ATOM 796 O O . MET A 1 97 ? 7.708 -12.194 -6.643 1.00 77.69 97 MET A O 1
ATOM 800 N N . LEU A 1 98 ? 7.115 -14.206 -5.829 1.00 76.62 98 LEU A N 1
ATOM 801 C CA . LEU A 1 98 ? 8.387 -14.867 -6.133 1.00 76.62 98 LEU A CA 1
ATOM 802 C C . LEU A 1 98 ? 8.609 -14.987 -7.644 1.00 76.62 98 LEU A C 1
ATOM 804 O O . LEU A 1 98 ? 9.688 -14.652 -8.127 1.00 76.62 98 LEU A O 1
ATOM 808 N N . GLU A 1 99 ? 7.580 -15.380 -8.396 1.00 73.12 99 GLU A N 1
ATOM 809 C CA . GLU A 1 99 ? 7.635 -15.447 -9.861 1.00 73.12 99 GLU A CA 1
ATOM 810 C C . GLU A 1 99 ? 7.938 -14.068 -10.477 1.00 73.12 99 GLU A C 1
ATOM 812 O O . GLU A 1 99 ? 8.848 -13.938 -11.299 1.00 73.12 99 GLU A O 1
ATOM 817 N N . CYS A 1 100 ? 7.267 -13.011 -10.007 1.00 68.44 100 CYS A N 1
ATOM 818 C CA . CYS A 1 100 ? 7.542 -11.636 -10.434 1.00 68.44 100 CYS A CA 1
ATOM 819 C C . CYS A 1 100 ? 8.966 -11.172 -10.072 1.00 68.44 100 CYS A C 1
ATOM 821 O O . CYS A 1 100 ? 9.616 -10.479 -10.858 1.00 68.44 100 CYS A O 1
ATOM 823 N N . PHE A 1 101 ? 9.475 -11.549 -8.895 1.00 61.06 101 PHE A N 1
ATOM 824 C CA . PHE A 1 101 ? 10.819 -11.171 -8.454 1.00 61.06 101 PHE A CA 1
ATOM 825 C C . PHE A 1 101 ? 11.915 -11.824 -9.310 1.00 61.06 101 PHE A C 1
ATOM 827 O O . PHE A 1 101 ? 12.872 -11.149 -9.696 1.00 61.06 101 PHE A O 1
ATOM 834 N N . CYS A 1 102 ? 11.751 -13.097 -9.683 1.00 58.09 102 CYS A N 1
ATOM 835 C CA . CYS A 1 102 ? 12.674 -13.790 -10.586 1.00 58.09 102 CYS A CA 1
ATOM 836 C C . CYS A 1 102 ? 12.746 -13.124 -11.976 1.00 58.09 102 CYS A C 1
ATOM 838 O O . CYS A 1 102 ? 13.832 -12.998 -12.554 1.00 58.09 102 CYS A O 1
ATOM 840 N N . CYS A 1 103 ? 11.621 -12.620 -12.498 1.00 53.88 103 CYS A N 1
ATOM 841 C CA . CYS A 1 103 ? 11.605 -11.837 -13.738 1.00 53.88 103 CYS A CA 1
ATOM 842 C C . CYS A 1 103 ? 12.397 -10.522 -13.604 1.00 53.88 103 CYS A C 1
ATOM 844 O O . CYS A 1 103 ? 13.183 -10.183 -14.490 1.00 53.88 103 CYS A O 1
ATOM 846 N N . CYS A 1 104 ? 12.264 -9.813 -12.479 1.00 51.94 104 CYS A N 1
ATOM 847 C CA . CYS A 1 104 ? 13.012 -8.578 -12.209 1.00 51.94 104 CYS A CA 1
ATOM 848 C C . CYS A 1 104 ? 14.526 -8.803 -12.075 1.00 51.94 104 CYS A C 1
ATOM 850 O O . CYS A 1 104 ? 15.317 -7.955 -12.495 1.00 51.94 104 CYS A O 1
ATOM 852 N N . GLU A 1 105 ? 14.954 -9.930 -11.503 1.00 53.53 105 GLU A N 1
ATOM 853 C CA . GLU A 1 105 ? 16.378 -10.265 -11.406 1.00 53.53 105 GLU A CA 1
ATOM 854 C C . GLU A 1 105 ? 16.985 -10.580 -12.777 1.00 53.53 105 GLU A C 1
ATOM 856 O O . GLU A 1 105 ? 18.079 -10.110 -13.090 1.00 53.53 105 GLU A O 1
ATOM 861 N N . THR A 1 106 ? 16.230 -11.258 -13.644 1.00 50.84 106 THR A N 1
ATOM 862 C CA . THR A 1 106 ? 16.638 -11.534 -15.032 1.00 50.84 106 THR A CA 1
ATOM 863 C C . THR A 1 106 ? 16.861 -10.236 -15.826 1.00 50.84 106 THR A C 1
ATOM 865 O O . THR A 1 106 ? 17.841 -10.118 -16.563 1.00 50.84 106 THR A O 1
ATOM 868 N N . ILE A 1 107 ? 16.027 -9.212 -15.607 1.00 51.56 107 ILE A N 1
ATOM 869 C CA . ILE A 1 107 ? 16.204 -7.879 -16.213 1.00 51.56 107 ILE A CA 1
ATOM 870 C C . ILE A 1 107 ? 17.483 -7.198 -15.689 1.00 51.56 107 ILE A C 1
ATOM 872 O O . ILE A 1 107 ? 18.246 -6.639 -16.481 1.00 51.56 107 ILE A O 1
ATOM 876 N N . ARG A 1 108 ? 17.781 -7.313 -14.386 1.00 45.12 108 ARG A N 1
ATOM 877 C CA . ARG A 1 108 ? 18.970 -6.714 -13.744 1.00 45.12 108 ARG A CA 1
ATOM 878 C C . ARG A 1 108 ? 20.300 -7.273 -14.276 1.00 45.12 108 ARG A C 1
ATOM 880 O O . ARG A 1 108 ? 21.271 -6.530 -14.366 1.00 45.12 108 ARG A O 1
ATOM 887 N N . TYR A 1 109 ? 20.343 -8.552 -14.657 1.00 47.56 109 TYR A N 1
ATOM 888 C CA . TYR A 1 109 ? 21.530 -9.167 -15.273 1.00 47.56 109 TYR A CA 1
ATOM 889 C C . TYR A 1 109 ? 21.642 -8.920 -16.787 1.00 47.56 109 TYR A C 1
ATOM 891 O O . TYR A 1 109 ? 22.739 -9.023 -17.333 1.00 47.56 109 TYR A O 1
ATOM 899 N N . SER A 1 110 ? 20.546 -8.562 -17.465 1.00 51.00 110 SER A N 1
ATOM 900 C CA . SER A 1 110 ? 20.554 -8.247 -18.904 1.00 51.00 110 SER A CA 1
ATOM 901 C C . SER A 1 110 ? 21.034 -6.825 -19.237 1.00 51.00 110 SER A C 1
ATOM 903 O O . SER A 1 110 ? 21.513 -6.592 -20.344 1.00 51.00 110 SER A O 1
ATOM 905 N N . TYR A 1 111 ? 20.994 -5.894 -18.274 1.00 46.59 111 TYR A N 1
ATOM 906 C CA . TYR A 1 111 ? 21.509 -4.527 -18.420 1.00 46.59 111 TYR A CA 1
ATOM 907 C C . TYR A 1 111 ? 22.382 -4.131 -17.215 1.00 46.59 111 TYR A C 1
ATOM 909 O O . TYR A 1 111 ? 21.887 -3.532 -16.261 1.00 46.59 111 TYR A O 1
ATOM 917 N N . PRO A 1 112 ? 23.700 -4.402 -17.243 1.00 48.28 112 PRO A N 1
ATOM 918 C CA . PRO A 1 112 ? 24.591 -4.139 -16.108 1.00 48.28 112 PRO A CA 1
ATOM 919 C C . PRO A 1 112 ? 24.900 -2.648 -15.863 1.00 48.28 112 PRO A C 1
ATOM 921 O O . PRO A 1 112 ? 25.649 -2.336 -14.944 1.00 48.28 112 PRO A O 1
ATOM 924 N N . ASN A 1 113 ? 24.343 -1.720 -16.653 1.00 49.31 113 ASN A N 1
ATOM 925 C CA . ASN A 1 113 ? 24.748 -0.308 -16.662 1.00 49.31 113 ASN A CA 1
ATOM 926 C C . ASN A 1 113 ? 23.667 0.698 -16.222 1.00 49.31 113 ASN A C 1
ATOM 928 O O . ASN A 1 113 ? 23.767 1.880 -16.529 1.00 49.31 113 ASN A O 1
ATOM 932 N N . SER A 1 114 ? 22.638 0.280 -15.476 1.00 49.00 114 SER A N 1
ATOM 933 C CA . SER A 1 114 ? 21.647 1.227 -14.926 1.00 49.00 114 SER A CA 1
ATOM 934 C C . SER A 1 114 ? 22.049 1.833 -13.571 1.00 49.00 114 SER A C 1
ATOM 936 O O . SER A 1 114 ? 21.338 2.689 -13.047 1.00 49.00 114 SER A O 1
ATOM 938 N N . ALA A 1 115 ? 23.180 1.415 -12.987 1.00 47.16 115 ALA A N 1
ATOM 939 C CA . ALA A 1 115 ? 23.636 1.889 -11.678 1.00 47.16 115 ALA A CA 1
ATOM 940 C C . ALA A 1 115 ? 24.200 3.328 -11.690 1.00 47.16 115 ALA A C 1
ATOM 942 O O . ALA A 1 115 ? 24.285 3.947 -10.630 1.00 47.16 115 ALA A O 1
ATOM 943 N N . GLU A 1 116 ? 24.539 3.894 -12.856 1.00 46.12 116 GLU A N 1
ATOM 944 C CA . GLU A 1 116 ? 25.077 5.264 -12.948 1.00 46.12 116 GLU A CA 1
ATOM 945 C C . GLU A 1 116 ? 24.016 6.361 -13.124 1.00 46.12 116 GLU A C 1
ATOM 947 O O . GLU A 1 116 ? 24.300 7.526 -12.850 1.00 46.12 116 GLU A O 1
ATOM 952 N N . MET A 1 117 ? 22.768 6.036 -13.480 1.00 43.97 117 MET A N 1
ATOM 953 C CA . MET A 1 117 ? 21.727 7.065 -13.638 1.00 43.97 117 MET A CA 1
ATOM 954 C C . MET A 1 117 ? 21.190 7.622 -12.308 1.00 43.97 117 MET A C 1
ATOM 956 O O . MET A 1 117 ? 20.595 8.695 -12.288 1.00 43.97 117 MET A O 1
ATOM 960 N N . GLY A 1 118 ? 21.400 6.921 -11.189 1.00 46.75 118 GLY A N 1
ATOM 961 C CA . GLY A 1 118 ? 20.848 7.311 -9.885 1.00 46.75 118 GLY A CA 1
ATOM 962 C C . GLY A 1 118 ? 21.727 8.239 -9.041 1.00 46.75 118 GLY A C 1
ATOM 963 O O . GLY A 1 118 ? 21.265 8.721 -8.010 1.00 46.75 118 GLY A O 1
ATOM 964 N N . GLN A 1 119 ? 22.986 8.488 -9.423 1.00 44.59 119 GLN A N 1
ATOM 965 C CA . GLN A 1 119 ? 23.938 9.219 -8.566 1.00 44.59 119 GLN A CA 1
ATOM 966 C C . GLN A 1 119 ? 24.291 10.635 -9.042 1.00 44.59 119 GLN A C 1
ATOM 968 O O . GLN A 1 119 ? 25.003 11.354 -8.340 1.00 44.59 119 GLN A O 1
ATOM 973 N N . THR A 1 120 ? 23.768 11.094 -10.180 1.00 43.91 120 THR A N 1
ATOM 974 C CA . THR A 1 120 ? 24.018 12.460 -10.679 1.00 43.91 120 THR A CA 1
ATOM 975 C C . THR A 1 120 ? 23.008 13.502 -10.193 1.00 43.91 120 THR A C 1
ATOM 977 O O . THR A 1 120 ? 23.298 14.690 -10.282 1.00 43.91 120 THR A O 1
ATOM 980 N N . LEU A 1 121 ? 21.879 13.104 -9.589 1.00 46.03 121 LEU A N 1
ATOM 981 C CA . LEU A 1 121 ? 20.876 14.045 -9.055 1.00 46.03 121 LEU A CA 1
ATOM 982 C C . LEU A 1 121 ? 21.106 14.470 -7.594 1.00 46.03 121 LEU A C 1
ATOM 984 O O . LEU A 1 121 ? 20.396 15.331 -7.087 1.00 46.03 121 LEU A O 1
ATOM 988 N N . LEU A 1 122 ? 22.115 13.912 -6.918 1.00 47.28 122 LEU A N 1
ATOM 989 C CA . LEU A 1 122 ? 22.481 14.269 -5.538 1.00 47.28 122 LEU A CA 1
ATOM 990 C C . LEU A 1 122 ? 23.925 14.770 -5.413 1.00 47.28 122 LEU A C 1
ATOM 992 O O . LEU A 1 122 ? 24.532 14.701 -4.342 1.00 47.28 122 LEU A O 1
ATOM 996 N N . ARG A 1 123 ? 24.498 15.301 -6.501 1.00 48.41 123 ARG A N 1
ATOM 997 C CA . ARG A 1 123 ? 25.785 15.991 -6.415 1.00 48.41 123 ARG A CA 1
ATOM 998 C C . ARG A 1 123 ? 25.838 17.257 -7.271 1.00 48.41 123 ARG A C 1
ATOM 1000 O O . ARG A 1 123 ? 26.136 17.192 -8.460 1.00 48.41 123 ARG A O 1
ATOM 1007 N N . ARG A 1 124 ? 25.762 18.372 -6.533 1.00 33.97 124 ARG A N 1
ATOM 1008 C CA . ARG A 1 124 ? 26.443 19.680 -6.681 1.00 33.97 124 ARG A CA 1
ATOM 1009 C C . ARG A 1 124 ? 25.534 20.860 -7.042 1.00 33.97 124 ARG A C 1
ATOM 1011 O O . ARG A 1 124 ? 24.569 20.652 -7.770 1.00 33.97 124 ARG A O 1
ATOM 1018 N N . PRO A 1 125 ? 25.932 22.100 -6.692 1.00 47.44 125 PRO A N 1
ATOM 1019 C CA . PRO A 1 125 ? 26.968 22.551 -5.745 1.00 47.44 125 PRO A CA 1
ATOM 1020 C C . PRO A 1 125 ? 26.403 23.022 -4.397 1.00 47.44 125 PRO A C 1
ATOM 1022 O O . PRO A 1 125 ? 25.246 23.487 -4.356 1.00 47.44 125 PRO A O 1
#

Foldseek 3Di:
DDWDWDADPVGFIATPVRHGDDDDDDPPPPPPPDDPDDPVRCVVPDDDDDPPDPPPDPDDDDDDDDDPCPDPDVDPPDDDDDPVRVVVVVVVVVVVVVVVVVVVVVVCVVDVPPPPVPPPVPDDD

Secondary structure (DSSP, 8-state):
-----EE-TTS-EE-TTSPPPPP---------------HHHHHHTPPPPP---------------------------PPPPPHHHHHHHHHHHHHHHHHHHHHHHHHHHH-TT-TTTTSSTT---

Se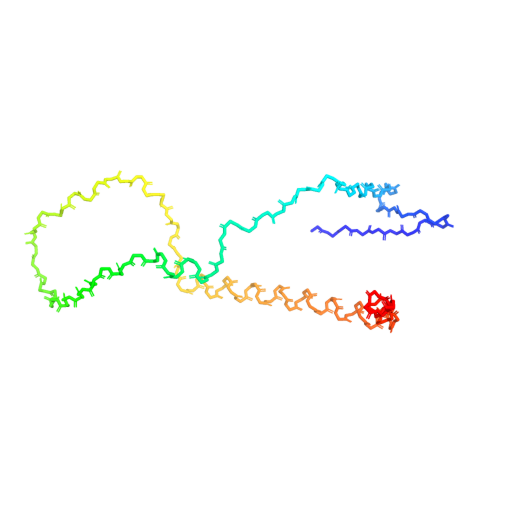quence (125 aa):
MSMQFFYDGQGHVVDENGVEPMDLVVDEELFAIETISSRTQFLMNKPPERPSNPVILPVTDERNSEDVDTEQCNKRVYTFYSDEDKTRFFSFIFQQMLECFCCCETIRYSYPNSAEMGQTLLRRP